Protein AF-A0A183HXL3-F1 (afdb_monomer_lite)

Secondary structure (DSSP, 8-state):
----------TT-PPPHHHHHHHHHHHHHHHHHS-B--TT--TTS--B-SSTTTTHHHHTT-

Organism: NCBI:txid387005

InterPro domains:
  IPR019479 Peroxiredoxin, C-terminal [PF10417] (26-61)
  IPR036249 Thioredoxin-like superfamily [SSF52833] (1-60)
  IPR050217 Thiol-specific antioxidant peroxiredoxin [PTHR10681] (1-62)

Structure (mmCIF, N/CA/C/O backbone):
data_AF-A0A183HXL3-F1
#
_entry.id   AF-A0A183HXL3-F1
#
loop_
_atom_site.group_PDB
_atom_site.id
_atom_site.type_symbol
_atom_site.label_atom_id
_atom_site.label_alt_id
_atom_site.label_comp_id
_atom_site.label_asym_id
_atom_site.label_entity_id
_atom_site.label_seq_id
_atom_site.pdbx_PDB_ins_code
_atom_site.Cartn_x
_atom_site.Cartn_y
_atom_site.Cartn_z
_atom_site.occupancy
_atom_site.B_iso_or_equiv
_atom_site.auth_seq_id
_atom_site.auth_comp_id
_atom_site.auth_asym_id
_atom_site.auth_atom_id
_atom_site.pdbx_PDB_model_num
ATOM 1 N N . GLY A 1 1 ? -6.941 11.703 -11.232 1.00 93.31 1 GLY A N 1
ATOM 2 C CA . GLY A 1 1 ? -5.698 10.913 -11.246 1.00 93.31 1 GLY A CA 1
ATOM 3 C C . GLY A 1 1 ? -4.733 11.460 -10.220 1.00 93.31 1 GLY A C 1
ATOM 4 O O . GLY A 1 1 ? -3.906 12.283 -10.574 1.00 93.31 1 GLY A O 1
ATOM 5 N N . ILE A 1 2 ? -4.883 11.054 -8.958 1.00 97.88 2 ILE A N 1
ATOM 6 C CA . ILE A 1 2 ? -3.994 11.444 -7.853 1.00 97.88 2 ILE A CA 1
ATOM 7 C C . ILE A 1 2 ? -3.005 10.295 -7.644 1.00 97.88 2 ILE A C 1
ATOM 9 O O . ILE A 1 2 ? -3.430 9.143 -7.572 1.00 97.88 2 ILE A O 1
ATOM 13 N N . LEU A 1 3 ? -1.707 10.587 -7.567 1.00 97.38 3 LEU A N 1
ATOM 14 C CA . LEU A 1 3 ? -0.674 9.579 -7.320 1.00 97.38 3 LEU A CA 1
ATOM 15 C C . LEU A 1 3 ? -0.747 9.089 -5.867 1.00 97.38 3 LEU A C 1
ATOM 17 O O . LEU A 1 3 ? -0.793 9.903 -4.949 1.00 97.38 3 LEU A O 1
ATOM 21 N N . ARG A 1 4 ? -0.763 7.766 -5.658 1.00 98.00 4 ARG A N 1
ATOM 22 C CA . ARG A 1 4 ? -0.914 7.159 -4.319 1.00 98.00 4 ARG A CA 1
ATOM 23 C C . ARG A 1 4 ? 0.274 6.297 -3.889 1.00 98.00 4 ARG A C 1
ATOM 25 O O . ARG A 1 4 ? 0.428 6.050 -2.698 1.00 98.00 4 ARG A O 1
ATOM 32 N N . GLN A 1 5 ? 1.099 5.836 -4.829 1.00 98.38 5 GLN A N 1
ATOM 33 C CA . GLN A 1 5 ? 2.202 4.923 -4.542 1.00 98.38 5 GLN A CA 1
ATOM 34 C C . GLN A 1 5 ? 3.285 5.010 -5.624 1.00 98.38 5 GLN A C 1
ATOM 36 O O . GLN A 1 5 ? 2.977 5.226 -6.796 1.00 98.38 5 GLN A O 1
ATOM 41 N N . ILE A 1 6 ? 4.547 4.869 -5.212 1.00 98.25 6 ILE A N 1
ATOM 42 C CA . ILE A 1 6 ? 5.724 4.818 -6.083 1.00 98.25 6 ILE A CA 1
ATOM 43 C C . ILE A 1 6 ? 6.615 3.661 -5.608 1.00 98.25 6 ILE A C 1
ATOM 45 O O . ILE A 1 6 ? 7.020 3.645 -4.447 1.00 98.25 6 ILE A O 1
ATOM 49 N N . THR A 1 7 ? 6.965 2.739 -6.510 1.00 98.12 7 THR A N 1
ATOM 50 C CA . THR A 1 7 ? 8.046 1.757 -6.305 1.00 98.12 7 THR A CA 1
ATOM 51 C C . THR A 1 7 ? 9.131 1.983 -7.347 1.00 98.12 7 THR A C 1
ATOM 53 O O . THR A 1 7 ? 8.867 1.881 -8.550 1.00 98.12 7 THR A O 1
ATOM 56 N N . VAL A 1 8 ? 10.356 2.231 -6.889 1.00 97.94 8 VAL A N 1
ATOM 57 C CA . VAL A 1 8 ? 11.553 2.326 -7.729 1.00 97.94 8 VAL A CA 1
ATOM 58 C C . VAL A 1 8 ? 12.581 1.347 -7.182 1.00 97.94 8 VAL A C 1
ATOM 60 O O . VAL A 1 8 ? 12.932 1.420 -6.008 1.00 97.94 8 VAL A O 1
ATOM 63 N N . ASN A 1 9 ? 13.051 0.449 -8.041 1.00 98.25 9 ASN A N 1
ATOM 64 C CA . ASN A 1 9 ? 14.134 -0.474 -7.730 1.00 98.25 9 ASN A CA 1
ATOM 65 C C . ASN A 1 9 ? 15.361 -0.097 -8.565 1.00 98.25 9 ASN A C 1
ATOM 67 O O . ASN A 1 9 ? 15.218 0.471 -9.651 1.00 98.25 9 ASN A O 1
ATOM 71 N N . ASP A 1 10 ? 16.546 -0.444 -8.071 1.00 98.06 10 ASP A N 1
ATOM 72 C CA . ASP A 1 10 ? 17.775 -0.405 -8.863 1.00 98.06 10 ASP A CA 1
ATOM 73 C C . ASP A 1 10 ? 17.760 -1.482 -9.973 1.00 98.06 10 ASP A C 1
ATOM 75 O O . ASP A 1 10 ? 16.984 -2.442 -9.918 1.00 98.06 10 ASP A O 1
ATOM 79 N N . LEU A 1 11 ? 18.632 -1.339 -10.975 1.00 97.75 11 LEU A N 1
ATOM 80 C CA . LEU A 1 11 ? 18.659 -2.144 -12.202 1.00 97.75 11 LEU A CA 1
ATOM 81 C C . LEU A 1 11 ? 18.635 -3.674 -12.002 1.00 97.75 11 LEU A C 1
ATOM 83 O O . LEU A 1 11 ? 17.935 -4.336 -12.772 1.00 97.75 11 LEU A O 1
ATOM 87 N N . PRO A 1 12 ? 19.349 -4.281 -11.030 1.00 97.38 12 PRO A N 1
ATOM 88 C CA . PRO A 1 12 ? 19.415 -5.739 -10.946 1.00 97.38 12 PRO A CA 1
ATOM 89 C C . PRO A 1 12 ? 18.200 -6.387 -10.264 1.00 97.38 12 PRO A C 1
ATOM 91 O O . PRO A 1 12 ? 18.129 -7.615 -10.220 1.00 97.38 12 PRO A O 1
ATOM 94 N N . VAL A 1 13 ? 17.251 -5.613 -9.717 1.00 97.62 13 VAL A N 1
ATOM 95 C CA . VAL A 1 13 ? 16.157 -6.153 -8.890 1.00 97.62 13 VAL A CA 1
ATOM 96 C C . VAL A 1 13 ? 14.785 -5.824 -9.477 1.00 97.62 13 VAL A C 1
ATOM 98 O O . VAL A 1 13 ? 14.316 -4.686 -9.451 1.00 97.62 13 VAL A O 1
ATOM 101 N N . GLY A 1 14 ? 14.085 -6.859 -9.945 1.00 97.94 14 GLY A N 1
ATOM 102 C CA . GLY A 1 14 ? 12.713 -6.746 -10.443 1.00 97.94 14 GLY A CA 1
ATOM 103 C C . GLY A 1 14 ? 11.700 -6.320 -9.371 1.00 97.94 14 GLY A C 1
ATOM 104 O O . GLY A 1 14 ? 11.912 -6.497 -8.174 1.00 97.94 14 GLY A O 1
ATOM 105 N N . ARG A 1 15 ? 10.570 -5.757 -9.814 1.00 98.62 15 ARG A N 1
ATOM 106 C CA . ARG A 1 15 ? 9.413 -5.435 -8.957 1.00 98.62 15 ARG A CA 1
ATOM 107 C C . ARG A 1 15 ? 8.458 -6.627 -8.878 1.00 98.62 15 ARG A C 1
ATOM 109 O O . ARG A 1 15 ? 8.483 -7.496 -9.744 1.00 98.62 15 ARG A O 1
ATOM 116 N N . SER A 1 16 ? 7.580 -6.627 -7.877 1.00 98.50 16 SER A N 1
ATOM 117 C CA . SER A 1 16 ? 6.538 -7.648 -7.715 1.00 98.50 16 SER A CA 1
ATOM 118 C C . SER A 1 16 ? 5.204 -7.207 -8.331 1.00 98.50 16 SER A C 1
ATOM 120 O O . SER A 1 16 ? 4.690 -6.123 -8.028 1.00 98.50 16 SER A O 1
ATOM 122 N N . VAL A 1 17 ? 4.632 -8.063 -9.185 1.00 98.44 17 VAL A N 1
ATOM 123 C CA . VAL A 1 17 ? 3.280 -7.876 -9.742 1.00 98.44 17 VAL A CA 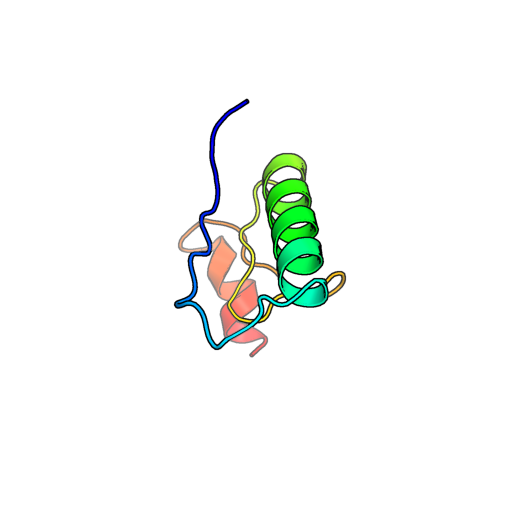1
ATOM 124 C C . VAL A 1 17 ? 2.227 -8.073 -8.656 1.00 98.44 17 VAL A C 1
ATOM 126 O O . VAL A 1 17 ? 1.305 -7.265 -8.561 1.00 98.44 17 VAL A O 1
ATOM 129 N N . ASP A 1 18 ? 2.40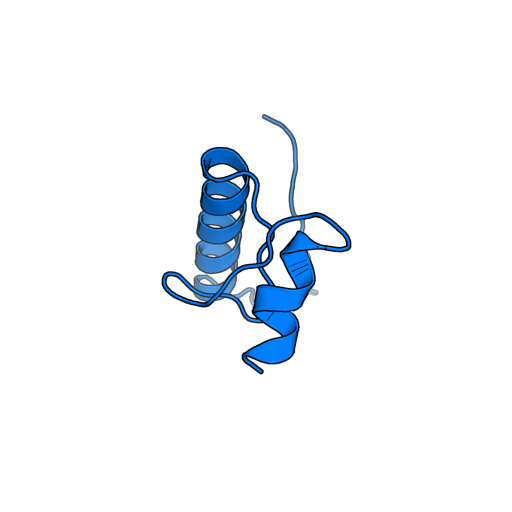1 -9.080 -7.802 1.00 98.19 18 ASP A N 1
ATOM 130 C CA . ASP A 1 18 ? 1.456 -9.388 -6.726 1.00 98.19 18 ASP A CA 1
ATOM 131 C C . ASP A 1 18 ? 1.351 -8.232 -5.730 1.00 98.19 18 ASP A C 1
ATOM 133 O O . ASP A 1 18 ? 0.250 -7.845 -5.345 1.00 98.19 18 ASP A O 1
ATOM 137 N N . GLU A 1 19 ? 2.477 -7.595 -5.394 1.00 98.31 19 GLU A N 1
ATOM 138 C CA . GLU A 1 19 ? 2.468 -6.415 -4.522 1.00 98.31 19 GLU A CA 1
ATOM 139 C C . GLU A 1 19 ? 1.782 -5.221 -5.191 1.00 98.31 19 GLU A C 1
ATOM 141 O O . GLU A 1 19 ? 1.024 -4.489 -4.555 1.00 98.31 19 GLU A O 1
ATOM 146 N N . THR A 1 20 ? 1.984 -5.045 -6.498 1.00 98.44 20 THR A N 1
ATOM 147 C CA . THR A 1 20 ? 1.298 -3.990 -7.255 1.00 98.44 20 THR A CA 1
ATOM 148 C C . THR A 1 20 ? -0.218 -4.213 -7.252 1.00 98.44 20 THR A C 1
ATOM 150 O O . THR A 1 20 ? -0.979 -3.274 -7.010 1.00 98.44 20 THR A O 1
ATOM 153 N N . LEU A 1 21 ? -0.671 -5.454 -7.462 1.00 98.25 21 LEU A N 1
ATOM 154 C CA . LEU A 1 21 ? -2.088 -5.813 -7.406 1.00 98.25 21 LEU A CA 1
ATOM 155 C C . LEU A 1 21 ? -2.665 -5.606 -5.998 1.00 98.25 21 LEU A C 1
ATOM 157 O O . LEU A 1 21 ? -3.736 -5.010 -5.861 1.00 98.25 21 LEU A O 1
ATOM 161 N N . ARG A 1 22 ? -1.934 -6.025 -4.960 1.00 98.56 22 ARG A N 1
ATOM 162 C CA . ARG A 1 22 ? -2.322 -5.856 -3.554 1.00 98.56 22 ARG A CA 1
ATOM 163 C C . ARG A 1 22 ? -2.517 -4.382 -3.202 1.00 98.56 22 ARG A C 1
ATOM 165 O O . ARG A 1 22 ? -3.521 -4.022 -2.590 1.00 98.56 22 ARG A O 1
ATOM 172 N N . LEU A 1 23 ? -1.598 -3.515 -3.630 1.00 98.44 23 LEU A N 1
ATOM 173 C CA . LEU A 1 23 ? -1.684 -2.070 -3.408 1.00 98.44 23 LEU A CA 1
ATOM 174 C C . LEU A 1 23 ? -2.890 -1.452 -4.125 1.00 98.44 23 LEU A C 1
ATOM 176 O O . LEU A 1 23 ? -3.607 -0.654 -3.522 1.00 98.44 23 LEU A O 1
ATOM 180 N N . ILE A 1 24 ? -3.162 -1.845 -5.376 1.00 98.12 24 ILE A N 1
ATOM 181 C CA . ILE A 1 24 ? -4.349 -1.381 -6.116 1.00 98.12 24 ILE A CA 1
ATOM 182 C C . ILE A 1 24 ? -5.631 -1.764 -5.368 1.00 98.12 24 ILE A C 1
ATOM 184 O O . ILE A 1 24 ? -6.493 -0.910 -5.153 1.00 98.12 24 ILE A O 1
ATOM 188 N N . GLN A 1 25 ? -5.744 -3.021 -4.936 1.00 98.31 25 GLN A N 1
ATOM 189 C CA . GLN A 1 25 ? -6.903 -3.508 -4.186 1.00 98.31 25 GLN A CA 1
ATOM 190 C C . GLN A 1 25 ? -7.064 -2.780 -2.846 1.00 98.31 25 GLN A C 1
ATOM 192 O O . GLN A 1 25 ? -8.183 -2.424 -2.480 1.00 98.31 25 GLN A O 1
ATOM 197 N N . ALA A 1 26 ? -5.962 -2.505 -2.143 1.00 98.56 26 ALA A N 1
ATOM 198 C CA . ALA A 1 26 ? -5.983 -1.775 -0.879 1.00 98.56 26 ALA A CA 1
ATOM 199 C C . ALA A 1 26 ? -6.490 -0.339 -1.067 1.00 98.56 26 ALA A C 1
ATOM 201 O O . ALA A 1 26 ? -7.395 0.089 -0.355 1.00 98.56 26 ALA A O 1
ATOM 202 N N . PHE A 1 27 ? -5.983 0.401 -2.062 1.00 98.38 27 PHE A N 1
ATOM 203 C CA . PHE A 1 27 ? -6.468 1.761 -2.327 1.00 98.38 27 PHE A CA 1
ATOM 204 C C . PHE A 1 27 ? -7.943 1.782 -2.736 1.00 98.38 27 PHE A C 1
ATOM 206 O O . PHE A 1 27 ? -8.692 2.617 -2.236 1.00 98.38 27 PHE A O 1
ATOM 213 N N . GLN A 1 28 ? -8.384 0.841 -3.576 1.00 98.06 28 GLN A N 1
ATOM 214 C CA . GLN A 1 28 ? -9.799 0.711 -3.937 1.00 98.06 28 GLN A CA 1
ATOM 215 C C . GLN A 1 28 ? -10.682 0.402 -2.722 1.00 98.06 28 GLN A C 1
ATOM 217 O O . GLN A 1 28 ? -11.788 0.932 -2.616 1.00 98.06 28 GLN A O 1
ATOM 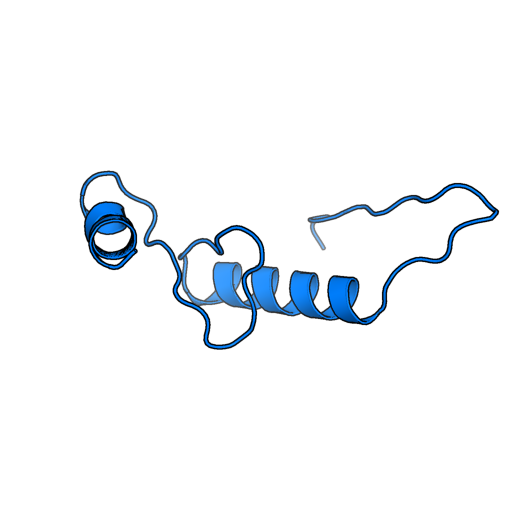222 N N . PHE A 1 29 ? -10.203 -0.439 -1.801 1.00 98.25 29 PHE A N 1
ATOM 223 C CA . PHE A 1 29 ? -10.916 -0.751 -0.569 1.00 98.25 29 PHE A CA 1
ATOM 224 C C . PHE A 1 29 ? -11.056 0.489 0.320 1.00 98.25 29 PHE A C 1
ATOM 226 O O . PHE A 1 29 ? -12.169 0.831 0.715 1.00 98.25 29 PHE A O 1
ATOM 233 N N . VAL A 1 30 ? -9.954 1.197 0.584 1.00 97.75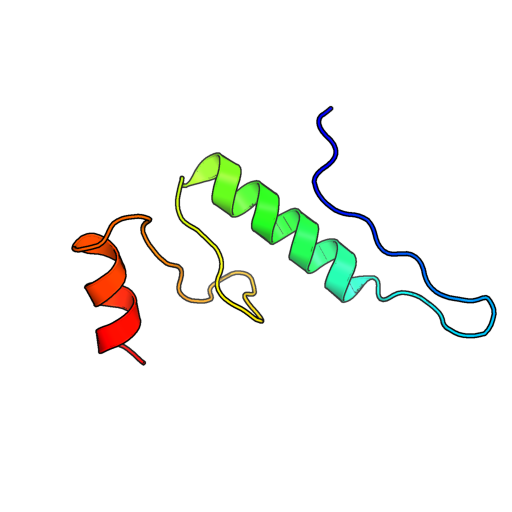 30 VAL A N 1
ATOM 234 C CA . VAL A 1 30 ? -9.947 2.419 1.405 1.00 97.75 30 VAL A CA 1
ATOM 235 C C . VAL A 1 30 ? -10.869 3.483 0.806 1.00 97.75 30 VAL A C 1
ATOM 237 O O . VAL A 1 30 ? -11.696 4.045 1.521 1.00 97.75 30 VAL A O 1
ATOM 240 N N . ASP A 1 31 ? -10.787 3.719 -0.508 1.00 97.31 31 ASP A N 1
ATOM 241 C CA . ASP A 1 31 ? -11.612 4.720 -1.194 1.00 97.31 31 ASP A CA 1
ATOM 242 C C . ASP A 1 31 ? -13.116 4.358 -1.147 1.00 97.31 31 ASP A C 1
ATOM 244 O O . ASP A 1 31 ? -13.965 5.249 -1.107 1.00 97.31 31 ASP A O 1
ATOM 248 N N . LYS A 1 32 ? -13.468 3.062 -1.117 1.00 97.50 32 LYS A N 1
ATOM 249 C CA . LYS A 1 32 ? -14.864 2.588 -1.059 1.00 97.50 32 LYS A CA 1
ATOM 250 C C . LYS A 1 32 ? -15.435 2.522 0.361 1.00 97.50 32 LYS A C 1
ATOM 252 O O . LYS A 1 32 ? -16.624 2.775 0.543 1.00 97.50 32 LYS A O 1
ATOM 257 N N . HIS A 1 33 ? -14.628 2.121 1.342 1.00 96.75 33 HIS A N 1
ATOM 258 C CA . HIS A 1 33 ? -15.097 1.788 2.691 1.00 96.75 33 HIS A CA 1
ATOM 259 C C . HIS A 1 33 ? -14.768 2.858 3.737 1.00 96.75 33 HIS A C 1
ATOM 261 O O . HIS A 1 33 ? -15.403 2.884 4.789 1.00 96.75 33 HIS A O 1
ATOM 267 N N . GLY A 1 34 ? -13.795 3.737 3.477 1.00 95.19 34 GLY A N 1
ATOM 268 C CA . GLY A 1 34 ? -13.330 4.729 4.451 1.00 95.19 34 GLY A CA 1
ATOM 269 C C . GLY A 1 34 ? -12.577 4.128 5.646 1.00 95.19 34 GLY A C 1
ATOM 270 O O . GLY A 1 34 ? -12.284 4.834 6.606 1.00 95.19 34 GLY A O 1
ATOM 271 N N . GLU A 1 35 ? -12.266 2.834 5.598 1.00 96.06 35 GLU A N 1
ATOM 272 C CA . GLU A 1 35 ? -11.405 2.142 6.558 1.00 96.06 35 GLU A CA 1
ATOM 273 C C . GLU A 1 35 ? -9.952 2.146 6.070 1.00 96.06 35 GLU A C 1
ATOM 275 O O . GLU A 1 35 ? -9.695 2.436 4.903 1.00 96.06 35 GLU A O 1
ATOM 280 N N . VAL A 1 36 ? -8.993 1.815 6.939 1.00 97.31 36 VAL A N 1
ATOM 281 C CA . VAL A 1 36 ? -7.574 1.712 6.567 1.00 97.31 36 VAL A CA 1
ATOM 282 C C . VAL A 1 36 ? -7.079 0.267 6.600 1.00 97.31 36 VAL A C 1
ATOM 284 O O . VAL A 1 36 ? -7.482 -0.537 7.444 1.00 97.31 36 VAL A O 1
ATOM 287 N N . CYS A 1 37 ? -6.188 -0.057 5.664 1.00 98.00 37 CYS A N 1
ATOM 288 C CA . CYS A 1 37 ? -5.578 -1.376 5.536 1.00 98.00 37 CYS A CA 1
ATOM 289 C C . CYS A 1 37 ? -4.316 -1.477 6.421 1.00 98.00 37 CYS A C 1
ATOM 291 O O . CYS A 1 37 ? -3.411 -0.654 6.255 1.00 98.00 37 CYS A O 1
ATOM 293 N N . PRO A 1 38 ? -4.216 -2.460 7.337 1.00 97.50 38 PRO A N 1
ATOM 294 C CA . PRO A 1 38 ? -3.008 -2.704 8.128 1.00 97.50 38 PRO A CA 1
ATOM 295 C C . PRO A 1 38 ? -1.833 -3.221 7.274 1.00 97.50 38 PRO A C 1
ATOM 297 O O . PRO A 1 38 ? -1.957 -3.488 6.075 1.00 97.50 38 PRO A O 1
ATOM 300 N N . ALA A 1 39 ? -0.663 -3.375 7.901 1.00 96.25 39 ALA A N 1
ATOM 301 C CA . ALA A 1 39 ? 0.501 -3.984 7.257 1.00 96.25 39 ALA A CA 1
ATOM 302 C C . ALA A 1 39 ? 0.174 -5.400 6.748 1.00 96.25 39 ALA A C 1
ATOM 304 O O . ALA A 1 39 ? -0.540 -6.150 7.410 1.00 96.25 39 ALA A O 1
ATOM 305 N N . ASN A 1 40 ? 0.703 -5.764 5.575 1.00 94.94 40 ASN A N 1
ATOM 306 C CA . ASN A 1 40 ? 0.447 -7.052 4.913 1.00 94.94 40 ASN A CA 1
ATOM 307 C C . ASN A 1 40 ? -1.042 -7.360 4.655 1.00 94.94 40 ASN A C 1
ATOM 309 O O . ASN A 1 40 ? -1.414 -8.524 4.518 1.00 94.94 40 ASN A O 1
ATOM 313 N N . TRP A 1 41 ? -1.904 -6.343 4.578 1.00 98.19 41 TRP A N 1
ATOM 314 C CA . TRP A 1 41 ? -3.314 -6.538 4.243 1.00 98.19 41 TRP A CA 1
ATOM 315 C C . TRP A 1 41 ? -3.489 -7.156 2.849 1.00 98.19 41 TRP A C 1
ATOM 317 O O . TRP A 1 41 ? -2.847 -6.713 1.890 1.00 98.19 41 TRP A O 1
ATOM 327 N N . HIS A 1 42 ? -4.401 -8.126 2.750 1.00 97.06 42 HIS A N 1
ATOM 328 C CA . HIS A 1 42 ? -4.867 -8.761 1.517 1.00 97.06 42 HIS A CA 1
ATOM 329 C C . HIS A 1 42 ? -6.406 -8.726 1.458 1.00 97.06 42 HIS A C 1
ATOM 331 O O . HIS A 1 42 ? -7.054 -8.528 2.490 1.00 97.06 42 HIS A O 1
ATOM 337 N N . PRO A 1 43 ? -7.032 -8.944 0.286 1.00 96.69 43 PRO A N 1
ATOM 338 C CA . PRO A 1 43 ? -8.485 -9.055 0.200 1.00 96.69 43 PRO A CA 1
ATOM 339 C C . PRO A 1 43 ? -9.044 -10.088 1.189 1.00 96.69 43 PRO A C 1
ATOM 341 O O . PRO A 1 43 ? -8.635 -11.246 1.189 1.00 96.69 43 PRO A O 1
ATOM 344 N N . GLY A 1 44 ? -9.981 -9.653 2.033 1.00 95.31 44 GLY A N 1
ATOM 345 C CA . GLY A 1 44 ? -10.575 -10.475 3.093 1.00 95.31 44 GLY A CA 1
ATOM 346 C C . GLY A 1 44 ? -9.860 -10.406 4.449 1.00 95.31 44 GLY A C 1
ATOM 347 O O . GLY A 1 44 ? -10.402 -10.921 5.422 1.00 95.31 44 GLY A O 1
ATOM 348 N N . SER A 1 45 ? -8.692 -9.763 4.547 1.00 96.94 45 SER A N 1
ATOM 349 C CA . SER A 1 45 ? -8.055 -9.460 5.833 1.00 96.94 45 SER A CA 1
ATOM 350 C C . SER A 1 45 ? -8.830 -8.394 6.610 1.00 96.94 45 SER A C 1
ATOM 352 O O . SER A 1 45 ? -9.479 -7.527 6.020 1.00 96.94 45 SER A O 1
ATOM 354 N N . ASP A 1 46 ? -8.692 -8.431 7.935 1.00 96.88 46 ASP A N 1
ATOM 355 C CA . ASP A 1 46 ? -9.252 -7.419 8.827 1.00 96.88 46 ASP A CA 1
ATOM 356 C C . ASP A 1 46 ? -8.679 -6.022 8.545 1.00 96.88 46 ASP A C 1
ATOM 358 O O . ASP A 1 46 ? -7.533 -5.853 8.117 1.00 96.88 46 ASP A O 1
ATOM 362 N N . THR A 1 47 ? -9.494 -5.010 8.820 1.00 97.44 47 THR A N 1
ATOM 363 C CA . THR A 1 47 ? -9.225 -3.593 8.555 1.00 97.44 47 THR A CA 1
ATOM 364 C C . THR A 1 47 ? -9.480 -2.755 9.798 1.00 97.44 47 THR A C 1
ATOM 366 O O . THR A 1 47 ? -10.069 -3.217 10.778 1.00 97.44 47 THR A O 1
ATOM 369 N N . ILE A 1 48 ? -8.998 -1.512 9.788 1.00 97.81 48 ILE A N 1
ATOM 370 C CA . ILE A 1 48 ? -9.100 -0.613 10.939 1.00 97.81 48 ILE A CA 1
ATOM 371 C C . ILE A 1 48 ? -10.041 0.532 10.584 1.00 97.81 48 ILE A C 1
ATOM 373 O O . ILE A 1 48 ? -9.794 1.292 9.645 1.00 97.81 48 ILE A O 1
ATOM 377 N N . LYS A 1 49 ? -11.099 0.708 11.377 1.00 97.25 49 LYS A N 1
ATOM 378 C CA . LYS A 1 49 ? -11.914 1.923 11.314 1.00 97.25 49 LYS A CA 1
ATOM 379 C C . LYS A 1 49 ? -11.118 3.096 11.891 1.00 97.25 49 LYS A C 1
ATOM 381 O O . LYS A 1 49 ? -10.679 3.008 13.042 1.00 97.25 49 LYS A O 1
ATOM 386 N N . PRO A 1 50 ? -10.901 4.179 11.126 1.00 94.00 50 PRO A N 1
ATOM 387 C CA . PRO A 1 50 ? -10.106 5.302 11.593 1.00 94.00 50 PRO A CA 1
ATOM 388 C C . PRO A 1 50 ? -10.844 6.029 12.720 1.00 94.00 50 PRO A C 1
ATOM 390 O O . PRO A 1 50 ? -11.913 6.596 12.519 1.00 94.00 50 PRO A O 1
ATOM 393 N N . GLY A 1 51 ? -10.261 6.001 13.915 1.00 95.38 51 GLY A N 1
ATOM 394 C CA . GLY A 1 51 ? -10.811 6.634 15.110 1.00 95.38 51 GLY A CA 1
ATOM 395 C C . GLY A 1 51 ? -10.311 5.954 16.382 1.00 95.38 51 GLY A C 1
ATOM 396 O O . GLY A 1 51 ? -10.087 4.744 16.413 1.00 95.38 51 GLY A O 1
ATOM 397 N N . VAL A 1 52 ? -10.068 6.727 17.445 1.00 95.56 52 VAL A N 1
ATOM 398 C CA . VAL A 1 52 ? -9.442 6.209 18.682 1.00 95.56 52 VAL A CA 1
ATOM 399 C C . VAL A 1 52 ? -10.331 5.176 19.378 1.00 95.56 52 VAL A C 1
ATOM 401 O O . VAL A 1 52 ? -9.827 4.260 20.021 1.00 95.56 52 VAL A O 1
ATOM 404 N N . LYS A 1 53 ? -11.656 5.315 19.271 1.00 96.50 53 LYS A N 1
ATOM 405 C CA . LYS A 1 53 ? -12.603 4.373 19.878 1.00 96.50 53 LYS A CA 1
ATOM 406 C C . LYS A 1 53 ? -12.832 3.171 18.968 1.00 96.50 53 LYS A C 1
ATOM 408 O O . LYS A 1 53 ? -12.833 2.043 19.440 1.00 96.50 53 LYS A O 1
ATOM 413 N N . GLU A 1 54 ? -12.993 3.423 17.677 1.00 95.50 54 GLU A N 1
ATOM 414 C CA . GLU A 1 54 ? -13.378 2.451 16.659 1.00 95.50 54 GLU A CA 1
ATOM 415 C C . GLU A 1 54 ? -1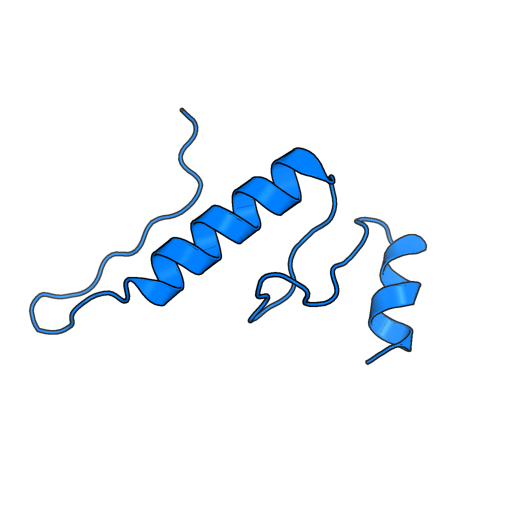2.240 1.476 16.344 1.00 95.50 54 GLU A C 1
ATOM 417 O O . GLU A 1 54 ? -12.478 0.283 16.170 1.00 95.50 54 GLU A O 1
ATOM 422 N N . SER A 1 55 ? -10.995 1.961 16.338 1.00 96.69 55 SER A N 1
ATOM 423 C CA . SER A 1 55 ? -9.809 1.135 16.091 1.00 96.69 55 SER A CA 1
ATOM 424 C C . SER A 1 55 ? -9.563 0.074 17.166 1.00 96.69 55 SER A C 1
ATOM 426 O O . SER A 1 55 ? -8.933 -0.942 16.874 1.00 96.69 55 SER A O 1
ATOM 428 N N . LYS A 1 56 ? -10.100 0.245 18.383 1.00 96.25 56 LYS A N 1
ATOM 429 C CA . LYS A 1 56 ? -9.967 -0.744 19.466 1.00 96.25 56 LYS A CA 1
ATOM 430 C C . LYS A 1 56 ? -10.509 -2.114 19.078 1.00 96.25 56 LYS A C 1
ATOM 432 O O . LYS A 1 56 ? -9.888 -3.109 19.419 1.00 96.25 56 LYS A O 1
ATOM 437 N N . ALA A 1 57 ? -11.585 -2.163 18.290 1.00 95.50 57 ALA A N 1
ATOM 438 C CA . ALA A 1 57 ? -12.165 -3.423 17.828 1.00 95.50 57 ALA A CA 1
ATOM 439 C C . ALA A 1 57 ? -11.175 -4.269 17.007 1.00 95.50 57 ALA A C 1
ATOM 441 O O . ALA A 1 57 ? -11.219 -5.494 17.060 1.00 95.50 57 ALA A O 1
ATOM 442 N N . TYR A 1 58 ? -10.272 -3.625 16.262 1.00 96.50 58 TYR A N 1
ATOM 443 C CA . TYR A 1 58 ? -9.203 -4.322 15.552 1.00 96.50 58 TYR A CA 1
ATOM 444 C C . TYR A 1 58 ? -8.102 -4.784 16.517 1.00 96.50 58 TYR A C 1
ATOM 446 O O . TYR A 1 58 ? -7.683 -5.935 16.460 1.00 96.50 58 TYR A O 1
ATOM 454 N N . PHE A 1 59 ? -7.646 -3.905 17.417 1.00 95.69 59 PHE A N 1
ATOM 455 C CA . PHE A 1 59 ? -6.536 -4.201 18.332 1.00 95.69 59 PHE A CA 1
ATOM 456 C C . PHE A 1 59 ? -6.876 -5.220 19.425 1.00 95.69 59 PHE A C 1
ATOM 458 O O . PHE A 1 59 ? -5.976 -5.890 19.90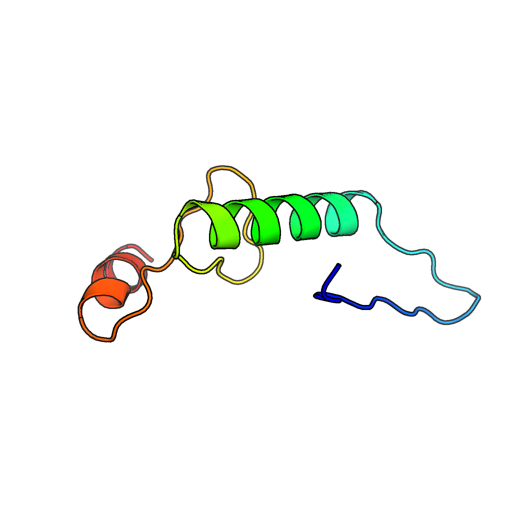7 1.00 95.69 59 PHE A O 1
ATOM 465 N N . GLU A 1 60 ? -8.145 -5.347 19.811 1.00 96.06 60 GLU A N 1
ATOM 466 C CA . GLU A 1 60 ? -8.613 -6.365 20.764 1.00 96.06 60 GLU A CA 1
ATOM 467 C C . GLU A 1 60 ? -8.755 -7.759 20.128 1.00 96.06 60 GLU A C 1
ATOM 469 O O . GLU A 1 60 ? -8.815 -8.754 20.846 1.00 96.06 60 GLU A O 1
ATOM 474 N N . LYS A 1 61 ? -8.839 -7.839 18.792 1.00 92.81 61 LYS A N 1
ATOM 475 C CA . LYS A 1 61 ? -8.977 -9.099 18.045 1.00 92.81 61 LYS A CA 1
ATOM 476 C C . LYS A 1 61 ? -7.625 -9.766 17.736 1.00 92.81 61 LYS A C 1
ATOM 478 O O . LYS A 1 61 ? -7.612 -10.960 17.443 1.00 92.81 61 LYS A O 1
ATOM 483 N N . GLN A 1 62 ? -6.533 -8.998 17.745 1.00 78.62 62 GLN A N 1
ATOM 484 C CA . GLN A 1 62 ? -5.160 -9.480 17.523 1.00 78.62 62 GLN A CA 1
ATOM 485 C C . GLN A 1 62 ? -4.607 -10.168 18.771 1.00 78.62 62 GLN A C 1
ATOM 487 O O . GLN A 1 62 ? -3.907 -11.189 18.598 1.00 78.62 62 GLN A O 1
#

Radius of gyration: 14.3 Å; chains: 1; bounding box: 34×22×33 Å

Foldseek 3Di:
DDDDDDDDDPDVDDDDPVVVVQVVVQVVCCVVPVWHADPPDGVPDDTANPDPVRRVVVVVVD

pLDDT: mean 96.85, std 2.68, range [78.62, 98.62]

Sequence (62 aa):
GILRQITVNDLPVGRSVDETLRLIQAFQFVDKHGEVCPANWHPGSDTIKPGVKESKAYFEKQ